Protein A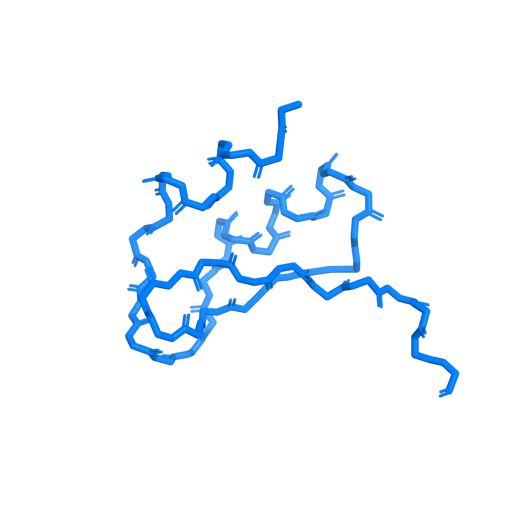F-Q86QU2-F1 (afdb_monomer_lite)

Radius of gyration: 9.59 Å; chains: 1; bounding box: 18×20×28 Å

pLDDT: mean 75.42, std 14.47, range [36.28, 87.5]

InterPro domains:
  IPR012622 Potassium channel toxin gamma/Ergtoxin [PF08086] (1-41)
  IPR012622 Potassium channel toxin gamma/Ergtoxin [PS60026] (5-41)
  IPR036574 Knottin, scorpion toxin-like superfamily [G3DSA:3.30.30.10] (1-42)
  IPR036574 Knottin, scorpion toxin-like superfamily [SSF57095] (1-41)

Sequence (47 aa):
DRDSCVDKSRCAKYGYYGQCEVCCKKAGHNGGTCMFFKCMCVNSKMN

Secondary structure (DSSP, 8-state):
--HHHHHS----SEE--HHHHHHHHHTTSSEEEEETTEEEEE-S---

Structure (mmCIF, N/CA/C/O backbone):
data_AF-Q86QU2-F1
#
_entry.id   AF-Q86QU2-F1
#
loop_
_atom_site.group_PDB
_atom_site.id
_atom_site.type_symbol
_atom_site.label_atom_id
_atom_site.label_alt_id
_atom_site.label_comp_id
_atom_site.label_asym_id
_atom_site.label_entity_id
_atom_site.label_seq_id
_atom_site.pdbx_PDB_ins_code
_atom_site.Cartn_x
_atom_site.Cartn_y
_atom_site.Cartn_z
_atom_site.occupancy
_atom_site.B_iso_or_equiv
_atom_site.auth_seq_id
_atom_site.auth_comp_id
_atom_site.auth_asym_id
_atom_site.auth_atom_id
_atom_site.pdbx_PDB_model_num
ATOM 1 N N . ASP A 1 1 ? -12.116 -12.247 -2.313 1.00 47.94 1 ASP A N 1
ATOM 2 C CA . ASP A 1 1 ? -11.860 -11.451 -3.521 1.00 47.94 1 ASP A CA 1
ATOM 3 C C . ASP A 1 1 ? -11.152 -10.147 -3.140 1.00 47.94 1 ASP A C 1
ATOM 5 O O . ASP A 1 1 ? -11.802 -9.204 -2.717 1.00 47.94 1 ASP A O 1
ATOM 9 N N . ARG A 1 2 ? -9.811 -10.118 -3.130 1.00 52.50 2 ARG A N 1
ATOM 10 C CA . ARG A 1 2 ? -9.027 -8.866 -2.965 1.00 52.50 2 ARG A CA 1
ATOM 11 C C . ARG A 1 2 ? -8.549 -8.316 -4.317 1.00 52.50 2 ARG A C 1
ATOM 13 O O . ARG A 1 2 ? -7.922 -7.263 -4.377 1.00 52.50 2 ARG A O 1
ATOM 20 N N . ASP A 1 3 ? -8.874 -9.042 -5.381 1.00 55.91 3 ASP A N 1
ATOM 21 C CA . ASP A 1 3 ? -8.436 -8.805 -6.750 1.00 55.91 3 ASP A CA 1
ATOM 22 C C . ASP A 1 3 ? -9.183 -7.625 -7.388 1.00 55.91 3 ASP A C 1
ATOM 24 O O . ASP A 1 3 ? -8.594 -6.819 -8.105 1.00 55.91 3 ASP A O 1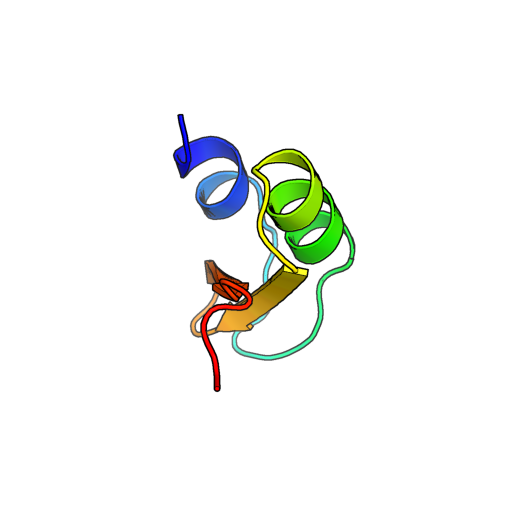
ATOM 28 N N . SER A 1 4 ? -10.445 -7.411 -6.991 1.00 58.38 4 SER A N 1
ATOM 29 C CA . SER A 1 4 ? -11.280 -6.311 -7.486 1.00 58.38 4 SER A CA 1
ATOM 30 C C . SER A 1 4 ? -10.666 -4.912 -7.325 1.00 58.38 4 SER A C 1
ATOM 32 O O . SER A 1 4 ? -10.949 -4.034 -8.140 1.00 58.38 4 SER A O 1
ATOM 34 N N . CYS A 1 5 ? -9.832 -4.675 -6.303 1.00 67.56 5 CYS A N 1
ATOM 35 C CA . CYS A 1 5 ? -9.163 -3.379 -6.140 1.00 67.56 5 CYS A CA 1
ATOM 36 C C . CYS A 1 5 ? -7.944 -3.235 -7.053 1.00 67.56 5 CYS A C 1
ATOM 38 O O . CYS A 1 5 ? -7.628 -2.124 -7.468 1.00 67.56 5 CYS A O 1
ATOM 40 N N . VAL A 1 6 ? -7.246 -4.329 -7.357 1.00 63.41 6 VAL A N 1
ATOM 41 C CA . VAL A 1 6 ? -5.994 -4.307 -8.122 1.00 63.41 6 VAL A CA 1
ATOM 42 C C . VAL A 1 6 ? -6.284 -4.218 -9.616 1.00 63.41 6 VAL A C 1
ATOM 44 O O . VAL A 1 6 ? -5.662 -3.400 -10.289 1.00 63.41 6 VAL A O 1
ATOM 47 N N . ASP A 1 7 ? -7.264 -4.978 -10.107 1.00 61.38 7 ASP A N 1
ATOM 48 C CA . ASP A 1 7 ? -7.536 -5.097 -11.544 1.00 61.38 7 ASP A CA 1
ATOM 49 C C . ASP A 1 7 ? -8.326 -3.900 -12.110 1.00 61.38 7 ASP A C 1
ATOM 51 O O . ASP A 1 7 ? -8.099 -3.447 -13.230 1.00 61.38 7 ASP A O 1
ATOM 55 N N . LYS A 1 8 ? -9.203 -3.285 -11.300 1.00 58.75 8 LYS A N 1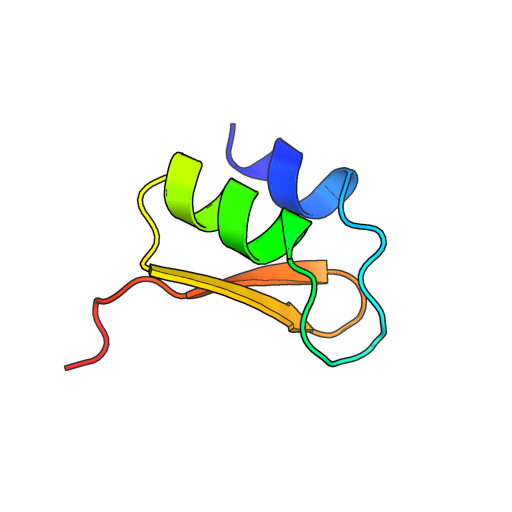
ATOM 56 C CA . LYS A 1 8 ? -9.994 -2.109 -11.721 1.00 58.75 8 LYS A CA 1
ATOM 57 C C . LYS A 1 8 ? -9.314 -0.764 -11.480 1.00 58.75 8 LYS A C 1
ATOM 59 O O . LYS A 1 8 ? -9.822 0.267 -11.929 1.00 58.75 8 LYS A O 1
ATOM 64 N N . SER A 1 9 ? -8.194 -0.732 -10.764 1.00 61.66 9 SER A N 1
ATOM 65 C CA . SER A 1 9 ? -7.549 0.535 -10.434 1.00 61.66 9 SER A CA 1
ATOM 66 C C . SER A 1 9 ? -6.751 1.059 -11.620 1.00 61.66 9 SER A C 1
ATOM 68 O O . SER A 1 9 ? -5.691 0.532 -11.940 1.00 61.66 9 SER A O 1
ATOM 70 N N . ARG A 1 10 ? -7.207 2.166 -12.223 1.00 72.25 10 ARG A N 1
ATOM 71 C CA . ARG A 1 10 ? -6.439 2.976 -13.194 1.00 72.25 10 ARG A CA 1
ATOM 72 C C . ARG A 1 10 ? -5.293 3.733 -12.504 1.00 72.25 10 ARG A C 1
ATOM 74 O O . ARG A 1 10 ? -5.160 4.947 -12.637 1.00 72.25 10 ARG A O 1
ATOM 81 N N . CYS A 1 11 ? -4.514 3.024 -11.694 1.00 78.19 11 CYS A N 1
ATOM 82 C CA . CYS A 1 11 ? -3.438 3.582 -10.901 1.00 78.19 11 CYS A CA 1
ATOM 83 C C . CYS A 1 11 ? -2.316 4.105 -11.802 1.00 78.19 11 CYS A C 1
ATOM 85 O O . CYS A 1 11 ? -1.854 3.414 -12.708 1.00 78.19 11 CYS A O 1
ATOM 87 N N . ALA A 1 12 ? -1.827 5.308 -11.504 1.00 79.88 12 ALA A N 1
ATOM 88 C CA . ALA A 1 12 ? -0.565 5.788 -12.051 1.00 79.88 12 ALA A CA 1
ATOM 89 C C . ALA A 1 12 ? 0.614 4.969 -11.487 1.00 79.88 12 ALA A C 1
ATOM 91 O O . ALA A 1 12 ? 0.454 4.193 -10.538 1.00 79.88 12 ALA A O 1
ATOM 92 N N . LYS A 1 13 ? 1.821 5.156 -12.043 1.00 85.12 13 LYS A N 1
ATOM 93 C CA . LYS A 1 13 ? 3.033 4.473 -11.552 1.00 85.12 13 LYS A CA 1
ATOM 94 C C . LYS A 1 13 ? 3.211 4.669 -10.044 1.00 85.12 13 LYS A C 1
ATOM 96 O O . LYS A 1 13 ? 3.499 3.708 -9.345 1.00 85.12 13 LYS A O 1
ATOM 101 N N . TYR A 1 14 ? 2.995 5.888 -9.561 1.00 84.50 14 TYR A N 1
ATOM 102 C CA . TYR A 1 14 ? 2.944 6.227 -8.143 1.00 84.50 14 TYR A CA 1
ATOM 103 C C . TYR A 1 14 ? 1.868 7.285 -7.917 1.00 84.50 14 TYR A C 1
ATOM 105 O O . TYR A 1 14 ? 1.569 8.058 -8.829 1.00 84.50 14 TYR A O 1
ATOM 113 N N . GLY A 1 15 ? 1.323 7.347 -6.706 1.00 84.81 15 GLY A N 1
ATOM 114 C CA . GLY A 1 15 ? 0.465 8.447 -6.274 1.00 84.81 15 GLY A CA 1
ATOM 115 C C . GLY A 1 15 ? -0.805 7.979 -5.584 1.00 84.81 15 GLY A C 1
ATOM 116 O O . GLY A 1 15 ? -0.963 6.813 -5.238 1.00 84.81 15 GLY A O 1
ATOM 117 N N . TYR A 1 16 ? -1.721 8.915 -5.384 1.00 82.69 16 TYR A N 1
ATOM 118 C CA . TYR A 1 16 ? -3.002 8.648 -4.755 1.00 82.69 16 TYR A CA 1
ATOM 119 C C . TYR A 1 16 ? -4.079 8.367 -5.800 1.00 82.69 16 TYR A C 1
ATOM 121 O O . TYR A 1 16 ? -4.176 9.063 -6.810 1.00 82.69 16 TYR A O 1
ATOM 129 N N . TYR A 1 17 ? -4.933 7.384 -5.528 1.00 83.81 17 TYR A N 1
ATOM 130 C CA . TYR A 1 17 ? -6.136 7.152 -6.314 1.00 83.81 17 TYR A CA 1
ATOM 131 C C . TYR A 1 17 ? -7.307 6.909 -5.374 1.00 83.81 17 TYR A C 1
ATOM 133 O O . TYR A 1 17 ? -7.360 5.890 -4.690 1.00 83.81 17 TYR A O 1
ATOM 141 N N . GLY A 1 18 ? -8.262 7.839 -5.344 1.00 85.81 18 GLY A N 1
ATOM 142 C CA . GLY A 1 18 ? -9.376 7.783 -4.394 1.00 85.81 18 GLY A CA 1
ATOM 143 C C . GLY A 1 18 ? -10.191 6.491 -4.483 1.00 85.81 18 GLY A C 1
ATOM 144 O O . GLY A 1 18 ? -10.600 5.954 -3.460 1.00 85.81 18 GLY A O 1
ATOM 145 N N . GLN A 1 19 ? -10.359 5.915 -5.681 1.00 84.00 19 GLN A N 1
ATOM 146 C CA . GLN A 1 19 ? -11.032 4.616 -5.810 1.00 84.00 19 GLN A CA 1
ATOM 147 C C . GLN A 1 19 ? -10.222 3.473 -5.190 1.00 84.00 19 GLN A C 1
ATOM 149 O O . GLN A 1 19 ? -10.817 2.589 -4.579 1.00 84.00 19 GLN A O 1
ATOM 154 N N . CYS A 1 20 ? -8.889 3.504 -5.302 1.00 84.56 20 CYS A N 1
ATOM 155 C CA . CYS A 1 20 ? -8.017 2.547 -4.622 1.00 84.56 20 CYS A CA 1
ATOM 156 C C . CYS A 1 20 ? -8.209 2.648 -3.103 1.00 84.56 20 CYS A C 1
ATOM 158 O O . CYS A 1 20 ? -8.473 1.642 -2.451 1.00 84.56 20 CYS A O 1
ATOM 160 N N . GLU A 1 21 ? -8.188 3.862 -2.546 1.00 86.69 21 GLU A N 1
ATOM 161 C CA . GLU A 1 21 ? -8.420 4.072 -1.116 1.00 86.69 21 GLU A CA 1
ATOM 162 C C . GLU A 1 21 ? -9.794 3.567 -0.661 1.00 86.69 21 GLU A C 1
ATOM 164 O O . GLU A 1 21 ? -9.876 2.799 0.297 1.00 86.69 21 GLU A O 1
ATOM 169 N N . VAL A 1 22 ? -10.867 3.944 -1.363 1.00 87.50 22 VAL A N 1
ATOM 170 C CA . VAL A 1 22 ? -12.237 3.518 -1.042 1.00 87.50 22 VAL A CA 1
ATOM 171 C C . VAL A 1 22 ? -12.379 2.000 -1.139 1.00 87.50 22 VAL A C 1
ATOM 173 O O . VAL A 1 22 ? -13.022 1.391 -0.284 1.00 87.50 22 VAL A O 1
ATOM 176 N N . CYS A 1 23 ? -11.773 1.374 -2.149 1.00 85.31 23 CYS A N 1
ATOM 177 C CA . CYS A 1 23 ? -11.802 -0.076 -2.312 1.00 85.31 23 CYS A CA 1
ATOM 178 C C . CYS A 1 23 ? -11.071 -0.778 -1.161 1.00 85.31 23 CYS A C 1
ATOM 180 O O . CYS A 1 23 ? -11.621 -1.685 -0.539 1.00 85.31 23 CYS A O 1
ATOM 182 N N . CYS A 1 24 ? -9.881 -0.294 -0.806 1.00 87.12 24 CYS A N 1
ATOM 183 C CA . CYS A 1 24 ? -9.118 -0.809 0.323 1.00 87.12 24 CYS A CA 1
ATOM 184 C C . CYS A 1 24 ? -9.863 -0.631 1.653 1.00 87.12 24 CYS A C 1
ATOM 186 O O . CYS A 1 24 ? -9.934 -1.577 2.434 1.00 87.12 24 CYS A O 1
ATOM 188 N N . LYS A 1 25 ? -10.491 0.528 1.884 1.00 87.25 25 LYS A N 1
ATOM 189 C CA . LYS A 1 25 ? -11.340 0.775 3.060 1.00 87.25 25 LYS A CA 1
ATOM 190 C C . LYS A 1 25 ? -12.528 -0.185 3.123 1.00 87.25 25 LYS A C 1
ATOM 192 O O . LYS A 1 25 ? -12.783 -0.766 4.173 1.00 87.25 25 LYS A O 1
ATOM 197 N N . LYS A 1 26 ? -13.210 -0.426 1.996 1.00 85.88 26 LYS A N 1
ATOM 198 C CA . LYS A 1 26 ? -14.299 -1.419 1.906 1.00 85.88 26 LYS A CA 1
ATOM 199 C C . LYS A 1 26 ? -13.825 -2.847 2.179 1.00 85.88 26 LYS A C 1
ATOM 201 O O . LYS A 1 26 ? -14.584 -3.636 2.728 1.00 85.88 26 LYS A O 1
ATOM 206 N N . ALA A 1 27 ? -12.584 -3.168 1.822 1.00 83.38 27 ALA A N 1
ATOM 207 C CA . ALA A 1 27 ? -11.959 -4.452 2.122 1.00 83.38 27 ALA A CA 1
ATOM 208 C C . ALA A 1 27 ? -11.444 -4.570 3.576 1.00 83.38 27 ALA A C 1
ATOM 210 O O . ALA A 1 27 ? -10.946 -5.630 3.949 1.00 83.38 27 ALA A O 1
ATO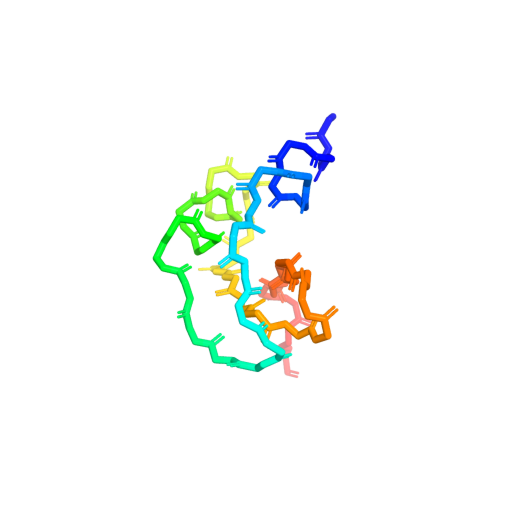M 211 N N . GLY A 1 28 ? -11.565 -3.519 4.399 1.00 85.62 28 GLY A N 1
ATOM 212 C CA . GLY A 1 28 ? -11.142 -3.510 5.806 1.00 85.62 28 GLY A CA 1
ATOM 213 C C . GLY A 1 28 ? -9.713 -3.009 6.056 1.00 85.62 28 GLY A C 1
ATOM 214 O O . GLY A 1 28 ? -9.182 -3.191 7.149 1.00 85.62 28 GLY A O 1
ATOM 215 N N . HIS A 1 29 ? -9.072 -2.387 5.065 1.00 86.44 29 HIS A N 1
ATOM 216 C CA . HIS A 1 29 ? -7.762 -1.739 5.204 1.00 86.44 29 HIS A CA 1
ATOM 217 C C . HIS A 1 29 ? -7.906 -0.253 5.605 1.00 86.44 29 HIS A C 1
ATOM 219 O O . HIS A 1 29 ? -8.991 0.312 5.489 1.00 86.44 29 HIS A O 1
ATOM 225 N N . ASN A 1 30 ? -6.827 0.425 6.034 1.00 84.69 30 ASN A N 1
ATOM 226 C CA . ASN A 1 30 ? -6.905 1.864 6.377 1.00 84.69 30 ASN A CA 1
ATOM 227 C C . ASN A 1 30 ? -7.172 2.739 5.150 1.00 84.69 30 ASN A C 1
ATOM 229 O O . ASN A 1 30 ? -7.790 3.799 5.207 1.00 84.69 30 ASN A O 1
ATOM 233 N N . GLY A 1 31 ? -6.622 2.298 4.027 1.00 86.44 31 GLY A N 1
ATOM 234 C CA . GLY A 1 31 ? -6.571 3.050 2.795 1.00 86.44 31 GLY A CA 1
ATOM 235 C C . GLY A 1 31 ? -5.747 2.308 1.761 1.00 86.44 31 GLY A C 1
ATOM 236 O O . GLY A 1 31 ? -5.335 1.162 1.961 1.00 86.44 31 GLY A O 1
ATOM 237 N N . GLY A 1 32 ? -5.518 2.976 0.643 1.00 86.00 32 GLY A N 1
ATOM 238 C CA . GLY A 1 32 ? -4.818 2.419 -0.499 1.00 86.00 32 GLY A CA 1
ATOM 239 C C . GLY A 1 32 ? -4.079 3.502 -1.258 1.00 86.00 32 GLY A C 1
ATOM 240 O O . GLY A 1 32 ? -4.503 4.656 -1.285 1.00 86.00 32 GLY A O 1
ATOM 241 N N . THR A 1 33 ? -2.964 3.119 -1.862 1.00 86.75 33 THR A N 1
ATOM 242 C CA . THR A 1 33 ? -2.114 3.994 -2.668 1.00 86.75 33 THR A CA 1
ATOM 243 C C . THR A 1 33 ? -1.706 3.288 -3.953 1.00 86.75 33 THR A C 1
ATOM 245 O O . THR A 1 33 ? -1.688 2.060 -4.015 1.00 86.75 33 THR A O 1
ATOM 248 N N . CYS A 1 34 ? -1.386 4.043 -4.996 1.00 86.31 34 CYS A N 1
ATOM 249 C CA . CYS A 1 34 ? -0.887 3.482 -6.240 1.00 86.31 34 CYS A CA 1
ATOM 250 C C . CYS A 1 34 ? 0.625 3.303 -6.178 1.00 86.31 34 CYS A C 1
ATOM 252 O O . CYS A 1 34 ? 1.372 4.258 -5.954 1.00 86.31 34 CYS A O 1
ATOM 254 N N . MET A 1 35 ? 1.075 2.080 -6.441 1.00 83.94 35 MET A N 1
ATOM 255 C CA . MET A 1 35 ? 2.480 1.728 -6.586 1.00 83.94 35 MET A CA 1
ATOM 256 C C . MET A 1 35 ? 2.649 0.768 -7.758 1.00 83.94 35 MET A C 1
ATOM 258 O O . MET A 1 35 ? 1.970 -0.251 -7.848 1.00 83.94 35 MET A O 1
ATOM 262 N N . PHE A 1 36 ? 3.570 1.097 -8.660 1.00 83.69 36 PHE A N 1
ATOM 263 C CA . PHE A 1 36 ? 3.857 0.344 -9.880 1.00 83.69 36 PHE A CA 1
ATOM 264 C C . PHE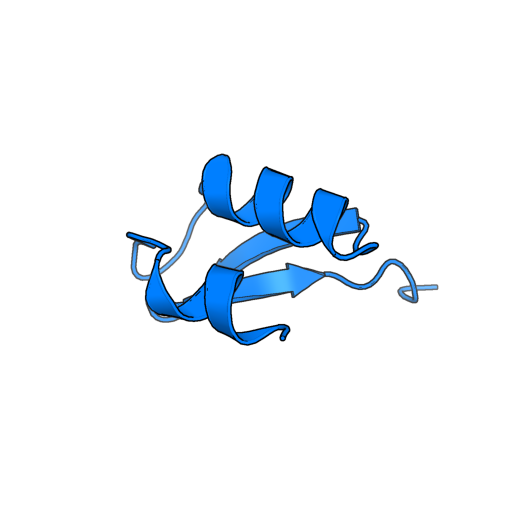 A 1 36 ? 2.596 0.013 -10.697 1.00 83.69 36 PHE A C 1
ATOM 266 O O . PHE A 1 36 ? 2.418 -1.123 -11.128 1.00 83.69 36 PHE A O 1
ATOM 273 N N . PHE A 1 37 ? 1.722 1.007 -10.903 1.00 83.38 37 PHE A N 1
ATOM 274 C CA . PHE A 1 37 ? 0.447 0.865 -11.629 1.00 83.38 37 PHE A CA 1
ATOM 275 C C . PHE A 1 37 ? -0.570 -0.074 -10.963 1.00 83.38 37 PHE A C 1
ATOM 277 O O . PHE A 1 37 ? -1.560 -0.454 -11.579 1.00 83.38 37 PHE A O 1
ATOM 284 N N . LYS A 1 38 ? -0.361 -0.430 -9.692 1.00 81.88 38 LYS A N 1
ATOM 285 C CA . LYS A 1 38 ? -1.268 -1.270 -8.908 1.00 81.88 38 LYS A CA 1
ATOM 286 C C . LYS A 1 38 ? -1.740 -0.531 -7.669 1.00 81.88 38 LYS A C 1
ATOM 288 O O . LYS A 1 38 ? -0.986 0.219 -7.054 1.00 81.88 38 LYS A O 1
ATOM 293 N N . CYS A 1 39 ? -2.986 -0.774 -7.284 1.00 84.69 39 CYS A N 1
ATOM 294 C CA . CYS A 1 39 ? -3.494 -0.339 -5.992 1.00 84.69 39 CYS A CA 1
ATOM 295 C C . CYS A 1 39 ? -2.932 -1.244 -4.890 1.00 84.69 39 CYS A C 1
ATOM 297 O O . CYS A 1 39 ? -3.215 -2.440 -4.860 1.00 84.69 39 CYS A O 1
ATOM 299 N N . MET A 1 40 ? -2.137 -0.677 -3.988 1.00 82.25 40 MET A N 1
ATOM 300 C CA . MET A 1 40 ? -1.647 -1.341 -2.786 1.00 82.25 40 MET A CA 1
ATOM 301 C C . MET A 1 40 ? -2.436 -0.851 -1.574 1.00 82.25 40 MET A C 1
ATOM 303 O O . MET A 1 40 ? -2.395 0.331 -1.231 1.00 82.25 40 MET A O 1
ATOM 307 N N . CYS A 1 41 ? -3.143 -1.764 -0.911 1.00 84.94 41 CYS A N 1
ATOM 308 C CA . CYS A 1 41 ? -3.856 -1.466 0.325 1.00 84.94 41 CYS A CA 1
ATOM 309 C C . CYS A 1 41 ? -2.910 -1.482 1.529 1.00 84.94 41 CYS A C 1
ATOM 311 O O . CYS A 1 41 ? -2.200 -2.463 1.752 1.00 84.94 41 CYS A O 1
ATOM 313 N N . VAL A 1 42 ? -2.942 -0.424 2.339 1.00 78.69 42 VAL A N 1
ATOM 314 C CA . VAL A 1 42 ? -2.177 -0.347 3.587 1.00 78.69 42 VAL A CA 1
ATOM 315 C C . VAL A 1 42 ? -3.006 -0.932 4.732 1.00 78.69 42 VAL A C 1
ATOM 317 O O . VAL A 1 42 ? -4.038 -0.392 5.135 1.00 78.69 42 VAL A O 1
ATOM 320 N N . ASN A 1 43 ? -2.573 -2.076 5.260 1.00 68.62 43 ASN A N 1
ATOM 321 C CA . ASN A 1 43 ? -3.115 -2.607 6.508 1.00 68.62 43 ASN A CA 1
ATOM 322 C C . ASN A 1 43 ? -2.641 -1.728 7.668 1.00 68.62 43 ASN A C 1
ATOM 324 O O . ASN A 1 43 ? -1.439 -1.582 7.862 1.00 68.62 43 ASN A O 1
ATOM 328 N N . SER A 1 44 ? -3.557 -1.227 8.495 1.00 52.34 44 SER A N 1
ATOM 329 C CA . SER A 1 44 ? -3.258 -0.508 9.746 1.00 52.34 44 SER A CA 1
ATOM 330 C C . SER A 1 44 ? -2.597 -1.366 10.839 1.00 52.34 44 SER A C 1
ATOM 332 O O . SER A 1 44 ? -2.777 -1.083 12.016 1.00 52.34 44 SER A O 1
ATOM 334 N N . LYS A 1 45 ? -1.828 -2.408 10.504 1.00 43.72 45 LYS A N 1
ATOM 335 C CA . LYS A 1 45 ? -0.882 -3.023 11.450 1.00 43.72 45 LYS A CA 1
ATOM 336 C C . LYS A 1 45 ? 0.529 -2.463 11.264 1.00 43.72 45 LYS A C 1
ATOM 338 O O . LYS A 1 45 ? 1.498 -3.210 11.302 1.00 43.72 45 LYS A O 1
ATOM 343 N N . MET A 1 46 ? 0.632 -1.152 11.062 1.00 41.91 46 MET A N 1
ATOM 344 C CA . MET A 1 46 ? 1.870 -0.431 11.331 1.00 41.91 46 MET A CA 1
ATOM 345 C C . MET 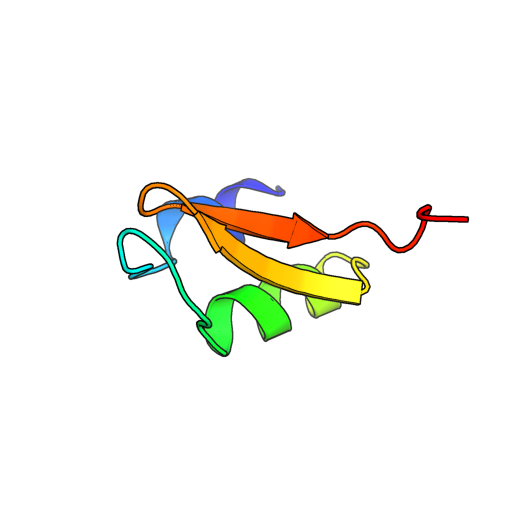A 1 46 ? 1.731 0.132 12.745 1.00 41.91 46 MET A C 1
ATOM 347 O O . MET A 1 46 ? 1.090 1.162 12.948 1.00 41.91 46 MET A O 1
ATOM 351 N N . ASN A 1 47 ? 2.226 -0.639 13.710 1.00 36.28 47 ASN A N 1
ATOM 352 C CA . ASN A 1 47 ? 2.735 -0.070 14.948 1.00 36.28 47 ASN A CA 1
ATOM 353 C C . ASN A 1 47 ? 4.058 0.633 14.637 1.00 36.28 47 ASN A C 1
ATOM 355 O O . ASN A 1 47 ? 4.787 0.103 13.767 1.00 36.28 47 ASN A O 1
#

Foldseek 3Di:
DLCVLFPPDQADQWFADVSLQVSLVVVVANGWTGHHRGTDGHHPPPD

Organism: Centruroides sculpturatus (NCBI:txid218467)